Protein AF-A0A7J4IX61-F1 (afdb_monomer_lite)

Radius of gyration: 15.92 Å; chains: 1; bounding box: 47×29×39 Å

Foldseek 3Di:
DLDVVVLCCLAVVQVVVCVVVVHDLCQLLQVDDPDPVVLQVLLVVLLVVLVVVLVVLQVVCVVVVQDPCVLVLVVLVCCCVVPVPSSVCCLASVLVSLSSRLASGVCVPPNQQVSLLVQLVVQCVSVRPSSSVSSSVSSSSLNVSCVVPVHSSSVSSSSSVNVVCCNVPSD

Secondary structure (DSSP, 8-state):
---HHHHHHHHHHHHHHHHHTT--HHHHTT-S-S-HHHHHHHHHHHHHHHHHHHHHHHHHHHHTT---THHHHHHHHHHHHH-HHHHHHIIIIIHHHHIIIIIIIIIHHHHHHHHHHHHHHHTGGG--HHHHHHHHHHHHHHHHHHHHH---HHHHHHHHHHHHHHHHH--

Sequence (171 aa):
MTDLLIDFLLIFGPASFLLVTKKDPVKELGLYPKGIKTDFLNAAMLLIALIVISLLITAITSLFQLNDLDKVAERVKFLQQSAPVIFAYLLIVRVVSEEIFFRGFLVGRIGWIGASIVFGLAHIFYGSIVEVFGAVVLGGVLAKAFEKNGNLIPNILAHMVYNLIFVVTLI

Structure (mmCIF, N/CA/C/O backbone):
data_AF-A0A7J4IX61-F1
#
_entry.id   AF-A0A7J4IX61-F1
#
loop_
_atom_site.group_PDB
_atom_site.id
_atom_site.type_symbol
_atom_site.label_atom_id
_atom_site.label_alt_id
_atom_site.label_comp_id
_atom_site.label_asym_id
_atom_site.label_entity_id
_atom_site.label_seq_id
_atom_site.pdbx_PDB_ins_code
_atom_site.Cartn_x
_atom_site.Cartn_y
_atom_site.Cartn_z
_atom_site.occupancy
_atom_site.B_iso_or_equiv
_atom_site.auth_seq_id
_atom_site.auth_comp_id
_atom_site.auth_asym_id
_atom_site.auth_atom_id
_atom_site.pdbx_PDB_model_num
ATOM 1 N N . MET A 1 1 ? -5.495 -5.207 -15.532 1.00 47.59 1 MET A N 1
ATOM 2 C CA . MET A 1 1 ? -6.955 -5.298 -15.330 1.00 47.59 1 MET A CA 1
ATOM 3 C C . MET A 1 1 ? -7.356 -4.212 -14.356 1.00 47.59 1 MET A C 1
ATOM 5 O O . MET A 1 1 ? -7.044 -4.328 -13.182 1.00 47.59 1 MET A O 1
ATOM 9 N N . THR A 1 2 ? -7.983 -3.142 -14.828 1.00 58.84 2 THR A N 1
ATOM 10 C CA . THR A 1 2 ? -8.610 -2.147 -13.947 1.00 58.84 2 THR A CA 1
ATOM 11 C C . THR A 1 2 ? -10.059 -2.527 -13.787 1.00 58.84 2 THR A C 1
ATOM 13 O O . THR A 1 2 ? -10.942 -2.011 -14.466 1.00 58.84 2 THR A O 1
ATOM 16 N N . ASP A 1 3 ? -10.263 -3.542 -12.962 1.00 72.50 3 ASP A N 1
ATOM 17 C CA . ASP A 1 3 ? -11.594 -4.024 -12.674 1.00 72.50 3 ASP A CA 1
ATOM 18 C C . ASP A 1 3 ? -12.120 -3.220 -11.487 1.00 72.50 3 ASP A C 1
ATOM 20 O O . ASP A 1 3 ? -11.785 -3.501 -10.335 1.00 72.50 3 ASP A O 1
ATOM 24 N N . LEU A 1 4 ? -12.881 -2.162 -11.784 1.00 80.94 4 LEU A N 1
ATOM 25 C CA . LEU A 1 4 ? -13.545 -1.327 -10.777 1.00 80.94 4 LEU A CA 1
ATOM 26 C C . LEU A 1 4 ? -14.387 -2.182 -9.818 1.00 80.94 4 LEU A C 1
ATOM 28 O O . LEU A 1 4 ? -14.568 -1.813 -8.661 1.00 80.94 4 LEU A O 1
ATOM 32 N N . LEU A 1 5 ? -14.861 -3.345 -10.281 1.00 85.62 5 LEU A N 1
ATOM 33 C CA . LEU A 1 5 ? -15.546 -4.326 -9.450 1.00 85.62 5 LEU A CA 1
ATOM 34 C C . LEU A 1 5 ? -14.633 -4.888 -8.354 1.00 85.62 5 LEU A C 1
ATOM 36 O O . LEU A 1 5 ? -15.078 -5.048 -7.222 1.00 85.62 5 LEU A O 1
ATOM 40 N N . ILE A 1 6 ? -13.360 -5.157 -8.655 1.00 87.00 6 ILE A N 1
ATOM 41 C CA . ILE A 1 6 ? -12.396 -5.622 -7.650 1.00 87.00 6 ILE A CA 1
ATOM 42 C C . ILE A 1 6 ? -12.182 -4.531 -6.603 1.00 87.00 6 ILE A C 1
ATOM 44 O O . ILE A 1 6 ? -12.273 -4.825 -5.419 1.00 87.00 6 ILE A O 1
ATOM 48 N N . ASP A 1 7 ? -11.965 -3.278 -7.008 1.00 87.56 7 ASP A N 1
ATOM 49 C CA . ASP A 1 7 ? -11.799 -2.162 -6.059 1.00 87.56 7 ASP A CA 1
ATOM 50 C C . ASP A 1 7 ? -13.030 -1.976 -5.175 1.00 87.56 7 ASP A C 1
ATOM 52 O O . ASP A 1 7 ? -12.928 -1.827 -3.955 1.00 87.56 7 ASP A O 1
ATOM 56 N N . PHE A 1 8 ? -14.210 -2.082 -5.785 1.00 89.12 8 PHE A N 1
ATOM 57 C CA . PHE A 1 8 ? -15.471 -2.077 -5.066 1.00 89.12 8 PHE A CA 1
ATOM 58 C C . PHE A 1 8 ? -15.525 -3.209 -4.029 1.00 89.12 8 PHE A C 1
ATOM 60 O O . PHE A 1 8 ? -15.864 -2.967 -2.874 1.00 89.12 8 PHE A O 1
ATOM 67 N N . LEU A 1 9 ? -15.142 -4.435 -4.389 1.00 92.00 9 LEU A N 1
ATOM 68 C CA . LEU A 1 9 ? -15.116 -5.566 -3.459 1.00 92.00 9 LEU A CA 1
ATOM 69 C C . LEU A 1 9 ? -14.061 -5.404 -2.354 1.00 92.00 9 LEU A C 1
ATOM 71 O O . LEU A 1 9 ? -14.331 -5.772 -1.211 1.00 92.00 9 LEU A O 1
ATOM 75 N N . LEU A 1 10 ? -12.896 -4.827 -2.657 1.00 93.56 10 LEU A N 1
ATOM 76 C CA . LEU A 1 10 ? -11.831 -4.581 -1.681 1.00 93.56 10 LEU A CA 1
ATOM 77 C C . LEU A 1 10 ? -12.243 -3.542 -0.628 1.00 93.56 10 LEU A C 1
ATOM 79 O O . LEU A 1 10 ? -11.877 -3.682 0.535 1.00 93.56 10 LEU A O 1
ATOM 83 N N . ILE A 1 11 ? -13.045 -2.540 -0.999 1.00 91.69 11 ILE A N 1
ATOM 84 C CA . ILE A 1 11 ? -13.568 -1.542 -0.053 1.00 91.69 11 ILE A CA 1
ATOM 85 C C . ILE A 1 11 ? -14.837 -2.052 0.642 1.00 91.69 11 ILE A C 1
ATOM 87 O O . ILE A 1 11 ? -14.916 -2.131 1.872 1.00 91.69 11 ILE A O 1
ATOM 91 N N . PHE A 1 12 ? -15.865 -2.379 -0.143 1.00 92.31 12 PHE A N 1
ATOM 92 C CA . PHE A 1 12 ? -17.211 -2.625 0.368 1.00 92.31 12 PHE A CA 1
ATOM 93 C C . PHE A 1 12 ? -17.405 -4.048 0.878 1.00 92.31 12 PHE A C 1
ATOM 95 O O . PHE A 1 12 ? -18.265 -4.257 1.731 1.00 92.31 12 PHE A O 1
ATOM 102 N N . GLY A 1 13 ? -16.606 -5.019 0.430 1.00 94.62 13 GLY A N 1
ATOM 103 C CA . GLY A 1 13 ? -16.606 -6.376 0.979 1.00 94.62 13 GLY A CA 1
ATOM 104 C C . GLY A 1 13 ? -16.298 -6.381 2.482 1.00 94.62 13 GLY A C 1
ATOM 105 O O . GLY A 1 13 ? -17.145 -6.822 3.267 1.00 94.62 13 GLY A O 1
ATOM 106 N N . PRO A 1 14 ? -15.150 -5.822 2.917 1.00 94.94 14 PRO A N 1
ATOM 107 C CA . PRO A 1 14 ? -14.838 -5.635 4.330 1.00 94.94 14 PRO A CA 1
ATOM 108 C C . PRO A 1 14 ? -15.902 -4.874 5.112 1.00 94.94 14 PRO A C 1
ATOM 110 O O . PRO A 1 14 ? -16.316 -5.328 6.180 1.00 94.94 14 PRO A O 1
ATOM 113 N N . ALA A 1 15 ? -16.366 -3.738 4.582 1.00 92.62 15 ALA A N 1
ATOM 114 C CA . ALA A 1 15 ? -17.350 -2.907 5.264 1.00 92.62 15 ALA A CA 1
ATOM 115 C C . ALA A 1 15 ? -18.677 -3.657 5.463 1.00 92.62 15 ALA A C 1
ATOM 117 O O . ALA A 1 15 ? -19.199 -3.696 6.576 1.00 92.62 15 ALA A O 1
ATOM 118 N N . SER A 1 16 ? -19.177 -4.328 4.421 1.00 93.94 16 SER A N 1
ATOM 119 C CA . SER A 1 16 ? -20.417 -5.111 4.475 1.00 93.94 16 SER A CA 1
ATOM 120 C C . SER A 1 16 ? -20.304 -6.266 5.466 1.00 93.94 16 SER A C 1
ATOM 122 O O . SER A 1 16 ? -21.202 -6.463 6.283 1.00 93.94 16 SER A O 1
ATOM 124 N N . PHE A 1 17 ? -19.182 -6.995 5.453 1.00 96.12 17 PHE A N 1
ATOM 125 C CA . PHE A 1 17 ? -18.924 -8.057 6.426 1.00 96.12 17 PHE A CA 1
ATOM 126 C C . PHE A 1 17 ? -18.973 -7.517 7.860 1.00 96.12 17 PHE A C 1
ATOM 128 O O . PHE A 1 17 ? -19.646 -8.086 8.717 1.00 96.12 17 PHE A O 1
ATOM 135 N N . LEU A 1 18 ? -18.277 -6.408 8.130 1.00 95.12 18 LEU A N 1
ATOM 136 C CA . LEU A 1 18 ? -18.201 -5.829 9.471 1.00 95.12 18 LEU A CA 1
ATOM 137 C C . LEU A 1 18 ? -19.576 -5.360 9.960 1.00 95.12 18 LEU A C 1
ATOM 139 O O . LEU A 1 18 ? -19.960 -5.707 11.079 1.00 95.12 18 LEU A O 1
ATOM 143 N N . LEU A 1 19 ? -20.351 -4.701 9.095 1.00 94.25 19 LEU A N 1
ATOM 144 C CA . LEU A 1 19 ? -21.724 -4.281 9.387 1.00 94.25 19 LEU A CA 1
ATOM 145 C C . LEU A 1 19 ? -22.640 -5.470 9.709 1.00 94.25 19 LEU A C 1
ATOM 147 O O . LEU A 1 19 ? -23.351 -5.436 10.712 1.00 94.25 19 LEU A O 1
ATOM 151 N N . VAL A 1 20 ? -22.585 -6.549 8.919 1.00 96.19 20 VAL A N 1
ATOM 152 C CA . VAL A 1 20 ? -23.364 -7.776 9.177 1.00 96.19 20 VAL A CA 1
ATOM 153 C C . VAL A 1 20 ? -22.962 -8.416 10.509 1.00 96.19 20 VAL A C 1
ATOM 155 O O . VAL A 1 20 ? -23.818 -8.896 11.252 1.00 96.19 20 VAL A O 1
ATOM 158 N N . THR A 1 21 ? -21.678 -8.356 10.871 1.00 94.69 2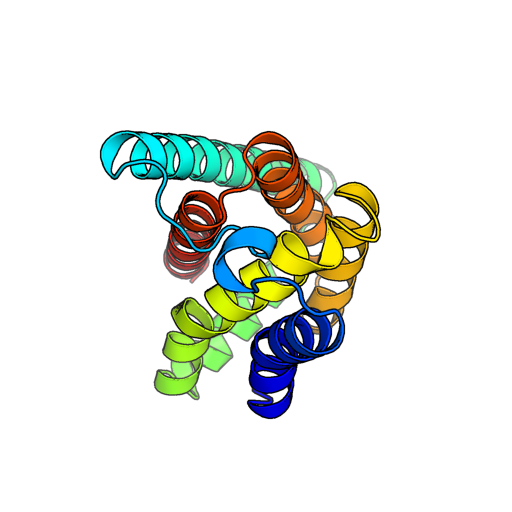1 THR A N 1
ATOM 159 C CA . THR A 1 21 ? -21.184 -8.815 12.182 1.00 94.69 21 THR A CA 1
ATOM 160 C C . THR A 1 21 ? -21.402 -7.817 13.326 1.00 94.69 21 THR A C 1
ATOM 162 O O . THR A 1 21 ? -20.892 -8.036 14.423 1.00 94.69 21 THR A O 1
ATOM 165 N N . LYS A 1 22 ? -22.170 -6.738 13.103 1.00 93.69 22 LYS A N 1
ATOM 166 C CA . LYS A 1 22 ? -22.473 -5.676 14.081 1.00 93.69 22 LYS A CA 1
ATOM 167 C C . LYS A 1 22 ? -21.231 -4.984 14.657 1.00 93.69 22 LYS A C 1
ATOM 169 O O . LYS A 1 22 ? -21.241 -4.535 15.802 1.00 93.69 22 LYS A O 1
ATOM 174 N N . LYS A 1 23 ? -20.162 -4.898 13.869 1.00 93.19 23 LYS A N 1
ATOM 175 C CA . LYS A 1 23 ? -18.941 -4.172 14.217 1.00 93.19 23 LYS A CA 1
ATOM 176 C C . LYS A 1 23 ? -18.888 -2.835 13.486 1.00 93.19 23 LYS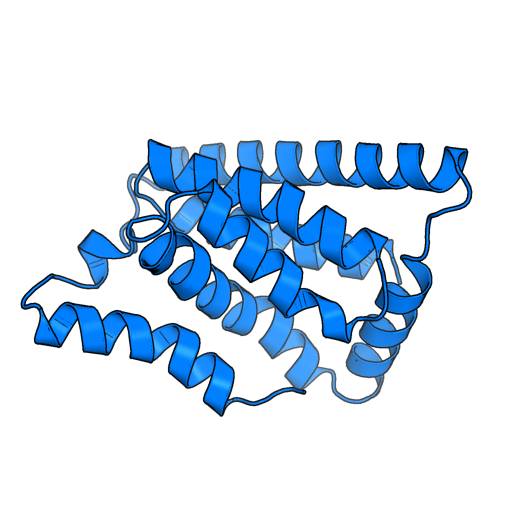 A C 1
ATOM 178 O O . LYS A 1 23 ? -19.373 -2.730 12.364 1.00 93.19 23 LYS A O 1
ATOM 183 N N . ASP A 1 24 ? -18.264 -1.838 14.108 1.00 93.56 24 ASP A N 1
ATOM 184 C CA . ASP A 1 24 ? -18.024 -0.530 13.492 1.00 93.56 24 ASP A CA 1
ATOM 185 C C . ASP A 1 24 ? -16.880 -0.626 12.461 1.00 93.56 24 ASP A C 1
ATOM 187 O O . ASP A 1 24 ? -15.729 -0.844 12.859 1.00 93.56 24 ASP A O 1
ATOM 191 N N . PRO A 1 25 ? -17.151 -0.451 11.152 1.00 93.75 25 PRO A N 1
ATOM 192 C CA . PRO A 1 25 ? -16.122 -0.549 10.125 1.00 93.75 25 PRO A CA 1
ATOM 193 C C . PRO A 1 25 ? -15.024 0.503 10.267 1.00 93.75 25 PRO A C 1
ATOM 195 O O . PRO A 1 25 ? -13.866 0.199 10.005 1.00 93.75 25 PRO A O 1
ATOM 198 N N . VAL A 1 26 ? -15.352 1.721 10.707 1.00 93.00 26 VAL A N 1
ATOM 199 C CA . VAL A 1 26 ? -14.366 2.805 10.832 1.00 93.00 26 VAL A CA 1
ATOM 200 C C . VAL A 1 26 ? -13.331 2.439 11.888 1.00 93.00 26 VAL A C 1
ATOM 202 O O . VAL A 1 26 ? -12.125 2.575 11.668 1.00 93.00 26 VAL A O 1
ATOM 205 N N . LYS A 1 27 ? -13.801 1.920 13.025 1.00 92.38 27 LYS A N 1
ATOM 206 C CA . LYS A 1 27 ? -12.940 1.514 14.133 1.00 92.38 27 LYS A CA 1
ATOM 207 C C . LYS A 1 27 ? -12.151 0.244 13.820 1.00 92.38 27 LYS A C 1
ATOM 209 O O . LYS A 1 27 ? -10.947 0.213 14.045 1.00 92.38 27 LYS A O 1
ATOM 214 N N . GLU A 1 28 ? -12.803 -0.795 13.305 1.00 93.56 28 GLU A N 1
ATOM 215 C CA . GLU A 1 28 ? -12.143 -2.086 13.053 1.00 93.56 28 GLU A CA 1
ATOM 216 C C . GLU A 1 28 ? -11.111 -2.004 11.924 1.00 93.56 28 GLU A C 1
ATOM 218 O O . GLU A 1 28 ? -10.064 -2.636 12.015 1.00 93.56 28 GLU A O 1
ATOM 223 N N . LEU A 1 29 ? -11.374 -1.206 10.882 1.00 95.88 29 LEU A N 1
ATOM 224 C CA . LEU A 1 29 ? -10.430 -1.008 9.777 1.00 95.88 29 LEU A CA 1
ATOM 225 C C . LEU A 1 29 ? -9.310 -0.012 10.125 1.00 95.88 29 LEU A C 1
ATOM 227 O O . LEU A 1 29 ? -8.395 0.173 9.328 1.00 95.88 29 LEU A O 1
ATOM 231 N N . GLY A 1 30 ? -9.366 0.644 11.291 1.00 94.44 30 GLY A N 1
ATOM 232 C CA . GLY A 1 30 ? -8.380 1.646 11.705 1.00 94.44 30 GLY A CA 1
ATOM 233 C C . GLY A 1 30 ? -8.430 2.938 10.881 1.00 94.44 30 GLY A C 1
ATOM 234 O O . GLY A 1 30 ? -7.396 3.578 10.687 1.00 94.44 30 GLY A O 1
ATOM 235 N N . LEU A 1 31 ? -9.613 3.322 10.389 1.00 93.56 31 LEU A N 1
ATOM 236 C CA . LEU A 1 31 ? -9.856 4.506 9.552 1.00 93.56 31 LEU A CA 1
ATOM 237 C C . LEU A 1 31 ? -10.111 5.772 10.385 1.00 93.56 31 LEU A C 1
ATOM 239 O O . LEU A 1 31 ? -10.989 6.574 10.072 1.00 93.56 31 LEU A O 1
ATOM 243 N N . TYR A 1 32 ? -9.362 5.955 11.469 1.00 87.94 32 TYR A N 1
ATOM 244 C CA . TYR A 1 32 ? -9.466 7.143 12.308 1.00 87.94 32 TYR A CA 1
ATOM 245 C C . TYR A 1 32 ? -8.069 7.686 12.628 1.00 87.94 32 TYR A C 1
ATOM 247 O O . TYR A 1 32 ? -7.210 6.930 13.093 1.00 87.94 32 TYR A O 1
ATOM 255 N N . PRO A 1 33 ? -7.814 8.985 12.381 1.00 85.06 33 PRO A N 1
ATOM 256 C CA . PRO A 1 33 ? -6.523 9.581 12.686 1.00 85.06 33 PRO A CA 1
ATOM 257 C C . PRO A 1 33 ? -6.280 9.540 14.195 1.00 85.06 33 PRO A C 1
ATOM 259 O O . PRO A 1 33 ? -7.162 9.867 14.992 1.00 85.06 33 PRO A O 1
ATOM 262 N N . LYS A 1 34 ? -5.067 9.152 14.598 1.00 88.75 34 LYS A N 1
ATOM 263 C CA . LYS A 1 34 ? -4.648 9.175 16.011 1.00 88.75 34 LYS A CA 1
ATOM 264 C C . LYS A 1 34 ? -3.987 10.497 16.391 1.00 88.75 34 LYS A C 1
ATOM 266 O O . LYS A 1 34 ? -3.771 10.763 17.571 1.00 88.75 34 LYS A O 1
ATOM 271 N N . GLY A 1 35 ? -3.688 11.330 15.397 1.00 91.81 35 GLY A N 1
ATOM 272 C CA . GLY A 1 35 ? -3.211 12.694 15.555 1.00 91.81 35 GLY A CA 1
ATOM 273 C C . GLY A 1 35 ? -2.292 13.056 14.401 1.00 91.81 35 GLY A C 1
ATOM 274 O O . GLY A 1 35 ? -1.344 12.329 14.129 1.00 91.81 35 GLY A O 1
ATOM 275 N N . ILE A 1 36 ? -2.529 14.208 13.767 1.00 90.75 36 ILE A N 1
ATOM 276 C CA . ILE A 1 36 ? -1.872 14.614 12.510 1.00 90.75 36 ILE A CA 1
ATOM 277 C C . ILE A 1 36 ? -0.347 14.448 12.570 1.00 90.75 36 ILE A C 1
ATOM 279 O O . ILE A 1 36 ? 0.250 13.837 11.688 1.00 90.75 36 ILE A O 1
ATOM 283 N N . LYS A 1 37 ? 0.292 14.942 13.640 1.00 94.19 37 LYS A N 1
ATOM 284 C CA . LYS A 1 37 ? 1.749 14.841 13.816 1.00 94.19 37 LYS A CA 1
ATOM 285 C C . LYS A 1 37 ? 2.219 13.388 13.934 1.00 94.19 37 LYS A C 1
ATOM 287 O O . LYS A 1 37 ? 3.198 13.009 13.301 1.00 94.19 37 LYS A O 1
ATOM 292 N N . THR A 1 38 ? 1.539 12.586 14.747 1.00 94.50 38 THR A N 1
ATOM 293 C CA . THR A 1 38 ? 1.878 11.174 14.970 1.00 94.50 38 THR A CA 1
ATOM 294 C C . THR A 1 38 ? 1.678 10.356 13.701 1.00 94.50 38 THR A C 1
ATOM 296 O O . THR A 1 38 ? 2.534 9.550 13.349 1.00 94.50 38 THR A O 1
ATOM 299 N N . ASP A 1 39 ? 0.578 10.596 12.991 1.00 94.38 39 ASP A N 1
ATOM 300 C CA . ASP A 1 39 ? 0.246 9.901 11.753 1.00 94.38 39 ASP A CA 1
ATOM 301 C C . ASP A 1 39 ? 1.275 10.215 10.663 1.00 94.38 39 ASP A C 1
ATOM 303 O O . ASP A 1 39 ? 1.765 9.302 10.000 1.00 94.38 39 ASP A O 1
ATOM 307 N N . PHE A 1 40 ? 1.691 11.481 10.552 1.00 96.12 40 PHE A N 1
ATOM 308 C CA . PHE A 1 40 ? 2.722 11.906 9.608 1.00 96.12 40 PHE A CA 1
ATOM 309 C C . PHE A 1 40 ? 4.109 11.335 9.939 1.00 96.12 40 PHE A C 1
ATOM 311 O O . PHE A 1 40 ? 4.800 10.846 9.049 1.00 96.12 40 PHE A O 1
ATOM 318 N N . LEU A 1 41 ? 4.519 11.341 11.214 1.00 97.06 41 LEU A N 1
ATOM 319 C CA . LEU A 1 41 ? 5.796 10.746 11.629 1.00 97.06 41 LEU A CA 1
ATOM 320 C C . LEU A 1 41 ? 5.824 9.235 11.379 1.00 97.06 41 LEU A C 1
ATOM 322 O O . LEU A 1 41 ? 6.815 8.713 10.872 1.00 97.06 41 LEU A O 1
ATOM 326 N N . ASN A 1 42 ? 4.730 8.536 11.688 1.00 97.25 42 ASN A N 1
ATOM 327 C CA . ASN A 1 42 ? 4.607 7.111 11.398 1.00 97.25 42 ASN A CA 1
ATOM 328 C C . ASN A 1 42 ? 4.641 6.844 9.890 1.00 97.25 42 ASN A C 1
ATOM 330 O O . ASN A 1 42 ? 5.335 5.924 9.467 1.00 97.25 42 ASN A O 1
ATOM 334 N N . ALA A 1 43 ? 3.961 7.661 9.080 1.00 98.12 43 ALA A N 1
ATOM 335 C C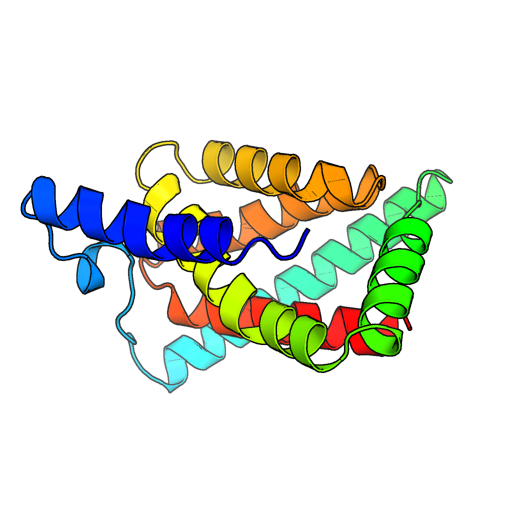A . ALA A 1 43 ? 4.001 7.544 7.625 1.00 98.12 43 ALA A CA 1
ATOM 336 C C . ALA A 1 43 ? 5.426 7.741 7.090 1.00 98.12 43 ALA A C 1
ATOM 338 O O . ALA A 1 43 ? 5.886 6.950 6.273 1.00 98.12 43 ALA A O 1
ATOM 339 N N . ALA A 1 44 ? 6.158 8.740 7.594 1.00 98.38 44 ALA A N 1
ATOM 340 C CA . ALA A 1 44 ? 7.542 8.993 7.202 1.00 98.38 44 ALA A CA 1
ATOM 341 C C . ALA A 1 44 ? 8.477 7.831 7.580 1.00 98.38 44 ALA A C 1
ATOM 343 O O . ALA A 1 44 ? 9.279 7.396 6.757 1.00 98.38 44 ALA A O 1
ATOM 344 N N . MET A 1 45 ? 8.351 7.282 8.794 1.00 98.38 45 MET A N 1
ATOM 345 C CA . MET A 1 45 ? 9.134 6.113 9.213 1.00 98.38 45 MET A CA 1
ATOM 346 C C . MET A 1 45 ? 8.826 4.879 8.360 1.00 98.38 45 MET A C 1
ATOM 348 O O . MET A 1 45 ? 9.745 4.158 7.975 1.00 98.38 45 MET A O 1
ATOM 352 N N . LEU A 1 46 ? 7.549 4.647 8.039 1.00 98.56 46 LEU A N 1
ATOM 353 C CA . LEU A 1 46 ? 7.148 3.555 7.155 1.00 98.56 46 LEU A CA 1
ATOM 354 C C . LEU A 1 46 ? 7.692 3.758 5.746 1.00 98.56 46 LEU A C 1
ATOM 356 O O . LEU A 1 46 ? 8.267 2.828 5.197 1.00 98.56 46 LEU A O 1
ATOM 360 N N . LEU A 1 47 ? 7.591 4.964 5.191 1.00 98.62 47 LEU A N 1
ATOM 361 C CA . LEU A 1 47 ? 8.134 5.282 3.875 1.00 98.62 47 LEU A CA 1
ATOM 362 C C . LEU A 1 47 ? 9.644 5.016 3.806 1.00 98.62 47 LEU A C 1
ATOM 364 O O . LEU A 1 47 ? 10.106 4.373 2.867 1.00 98.62 47 LEU A O 1
ATOM 368 N N . ILE A 1 48 ? 10.407 5.448 4.817 1.00 98.56 48 ILE A N 1
ATOM 369 C CA . ILE A 1 48 ? 11.847 5.167 4.900 1.00 98.56 48 ILE A CA 1
ATOM 370 C C . ILE A 1 48 ? 12.095 3.656 4.929 1.00 98.56 48 ILE A C 1
ATOM 372 O O . ILE A 1 48 ? 12.944 3.168 4.187 1.00 98.56 48 ILE A O 1
ATOM 376 N N . ALA A 1 49 ? 11.346 2.906 5.743 1.00 98.56 49 ALA A N 1
ATOM 377 C CA . ALA A 1 49 ? 11.477 1.453 5.805 1.00 98.56 49 ALA A CA 1
ATOM 378 C C . ALA A 1 49 ? 11.175 0.789 4.451 1.00 98.56 49 ALA A C 1
ATOM 380 O O . ALA A 1 49 ? 11.944 -0.065 4.015 1.00 98.56 49 ALA A O 1
ATOM 381 N N . LEU A 1 50 ? 10.106 1.209 3.766 1.00 98.56 50 LEU A N 1
ATOM 382 C CA . LEU A 1 50 ? 9.741 0.706 2.441 1.00 98.56 50 LEU A CA 1
ATOM 383 C C . LEU A 1 50 ? 10.848 0.972 1.416 1.00 98.56 50 LEU A C 1
ATOM 385 O O . LEU A 1 50 ? 11.269 0.049 0.722 1.00 98.56 50 LEU A O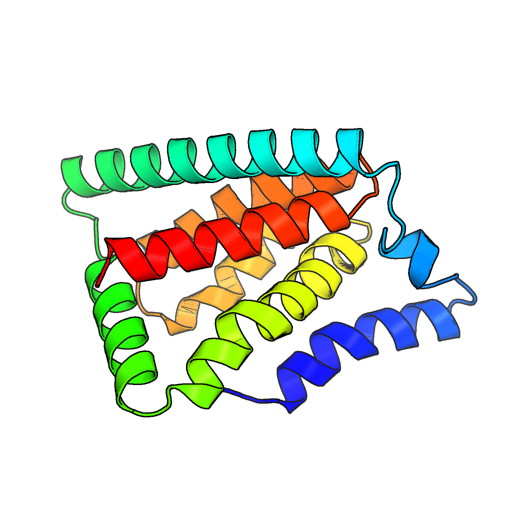 1
ATOM 389 N N . ILE A 1 51 ? 11.371 2.201 1.366 1.00 97.81 51 ILE A N 1
ATOM 390 C CA . ILE A 1 51 ? 12.457 2.575 0.453 1.00 97.81 51 ILE A CA 1
ATOM 391 C C . ILE A 1 51 ? 13.703 1.737 0.743 1.00 97.81 51 ILE A C 1
ATOM 393 O O . ILE A 1 51 ? 14.203 1.068 -0.158 1.00 97.81 51 ILE A O 1
ATOM 397 N N . VAL A 1 52 ? 14.177 1.709 1.991 1.00 98.19 52 VAL A N 1
ATOM 398 C CA . VAL A 1 52 ? 15.391 0.967 2.368 1.00 98.19 52 VAL A CA 1
ATOM 399 C C . VAL A 1 52 ? 15.260 -0.514 2.021 1.00 98.19 52 VAL A C 1
ATOM 401 O O . VAL A 1 52 ? 16.160 -1.080 1.405 1.00 98.19 52 VAL A O 1
ATOM 404 N N . ILE A 1 53 ? 14.134 -1.143 2.359 1.00 98.38 53 ILE A N 1
ATOM 405 C CA . ILE A 1 53 ? 13.912 -2.563 2.070 1.00 98.38 53 ILE A CA 1
ATOM 406 C C . ILE A 1 53 ? 13.822 -2.806 0.562 1.00 98.38 53 ILE A C 1
ATOM 408 O O . ILE A 1 53 ? 14.435 -3.750 0.071 1.00 98.38 53 ILE A O 1
ATOM 412 N N . SER A 1 54 ? 13.131 -1.947 -0.191 1.00 97.12 54 SER A N 1
ATOM 413 C CA . SER A 1 54 ? 13.048 -2.078 -1.651 1.00 97.12 54 SER A CA 1
ATOM 414 C C . SER A 1 54 ? 14.415 -1.952 -2.334 1.00 97.12 54 SER A C 1
ATOM 416 O O . SER A 1 54 ? 14.727 -2.731 -3.237 1.00 97.12 54 SER A O 1
ATOM 418 N N . LEU A 1 55 ? 15.279 -1.049 -1.853 1.00 96.50 55 LEU A N 1
ATOM 419 C CA . LEU A 1 55 ? 16.653 -0.90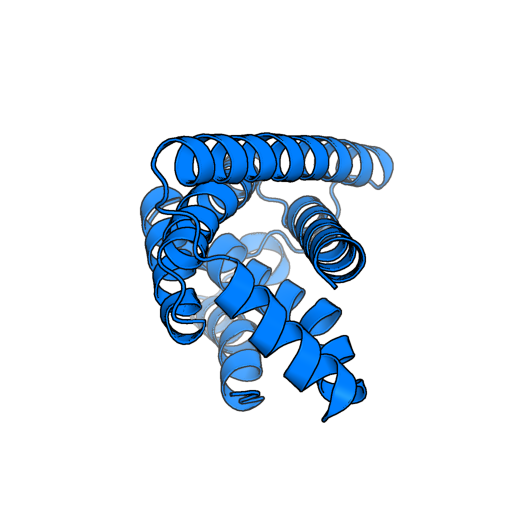9 -2.334 1.00 96.50 55 LEU A CA 1
ATOM 420 C C . LEU A 1 55 ? 17.490 -2.146 -2.004 1.00 96.50 55 LEU A C 1
ATOM 422 O O . LEU A 1 55 ? 18.242 -2.610 -2.857 1.00 96.50 55 LEU A O 1
ATOM 426 N N . LEU A 1 56 ? 17.337 -2.717 -0.805 1.00 98.06 56 LEU A N 1
ATOM 427 C CA . LEU A 1 56 ? 18.016 -3.959 -0.429 1.00 98.06 56 LEU A CA 1
ATOM 428 C C . LEU A 1 56 ? 17.567 -5.138 -1.299 1.00 98.06 56 LEU A C 1
ATOM 430 O O . LEU A 1 56 ? 18.415 -5.882 -1.783 1.00 98.06 56 LEU A O 1
ATOM 434 N N . ILE A 1 57 ? 16.261 -5.292 -1.543 1.00 97.44 57 ILE A N 1
ATOM 435 C CA . ILE A 1 57 ? 15.724 -6.339 -2.427 1.00 97.44 57 ILE A CA 1
ATOM 436 C C . ILE A 1 57 ? 16.292 -6.175 -3.837 1.00 97.44 57 ILE A C 1
ATOM 438 O O . ILE A 1 57 ? 16.789 -7.142 -4.415 1.00 97.44 57 ILE A O 1
ATOM 442 N N . THR A 1 58 ? 16.281 -4.952 -4.366 1.00 96.00 58 THR A N 1
ATOM 443 C CA . THR A 1 58 ? 16.825 -4.636 -5.692 1.00 96.00 58 THR A CA 1
ATOM 444 C C . THR A 1 58 ? 18.320 -4.950 -5.760 1.00 96.00 58 THR A C 1
ATOM 446 O O . THR A 1 58 ? 18.758 -5.653 -6.662 1.00 96.00 58 THR A O 1
ATOM 449 N N . ALA A 1 59 ? 19.112 -4.502 -4.782 1.00 96.88 59 ALA A N 1
ATOM 450 C CA . ALA A 1 59 ? 20.549 -4.757 -4.742 1.00 96.88 59 ALA A CA 1
ATOM 451 C C . ALA A 1 59 ? 20.861 -6.258 -4.665 1.00 96.88 59 ALA A C 1
ATOM 453 O O . ALA A 1 59 ? 21.667 -6.759 -5.445 1.00 96.88 59 ALA A O 1
ATOM 454 N N . ILE A 1 60 ? 20.193 -6.991 -3.769 1.00 98.00 60 ILE A N 1
ATOM 455 C CA . ILE A 1 60 ? 20.386 -8.436 -3.600 1.00 98.00 60 ILE A CA 1
ATOM 456 C C . ILE A 1 60 ? 20.013 -9.174 -4.887 1.00 98.00 60 ILE A C 1
ATOM 458 O O . ILE A 1 60 ? 20.811 -9.949 -5.403 1.00 98.00 60 ILE A O 1
ATOM 462 N N . THR A 1 61 ? 18.829 -8.924 -5.443 1.00 97.31 61 THR A N 1
ATOM 463 C CA . THR A 1 61 ? 18.376 -9.619 -6.659 1.00 97.31 61 THR A CA 1
ATOM 464 C C . THR A 1 61 ? 19.246 -9.292 -7.871 1.00 97.31 61 THR A C 1
ATOM 466 O O . THR A 1 61 ? 19.531 -10.191 -8.660 1.00 97.31 61 THR A O 1
ATOM 469 N N . SER A 1 62 ? 19.753 -8.060 -7.987 1.00 96.12 62 SER A N 1
ATOM 470 C CA . SER A 1 62 ? 20.717 -7.684 -9.027 1.00 96.12 62 SER A CA 1
ATOM 471 C C . SER A 1 62 ? 22.057 -8.409 -8.877 1.00 96.12 62 SER A C 1
ATOM 473 O O . SER A 1 62 ? 22.606 -8.867 -9.877 1.00 96.12 62 SER A O 1
ATOM 475 N N . LEU A 1 63 ? 22.570 -8.585 -7.650 1.00 97.56 63 LEU A N 1
ATOM 476 C CA . LEU A 1 63 ? 23.812 -9.337 -7.401 1.00 97.56 63 LEU A CA 1
ATOM 477 C C . LEU A 1 63 ? 23.718 -10.799 -7.863 1.00 97.56 63 LEU A C 1
ATOM 479 O O . LEU A 1 63 ? 24.706 -11.357 -8.334 1.00 97.56 63 LEU A O 1
ATOM 483 N N . PHE A 1 64 ? 22.534 -11.403 -7.761 1.00 97.31 64 PHE A N 1
ATOM 484 C CA . PHE A 1 64 ? 22.274 -12.773 -8.212 1.00 97.31 64 PHE A CA 1
ATOM 485 C C . PHE A 1 64 ? 21.737 -12.866 -9.651 1.00 97.31 64 PHE A C 1
ATOM 487 O O . PHE A 1 64 ? 21.403 -13.963 -10.087 1.00 97.31 64 PHE A O 1
ATOM 494 N N . GLN A 1 65 ? 21.650 -11.752 -10.391 1.00 96.38 65 GLN A N 1
ATOM 495 C CA . GLN A 1 65 ? 21.068 -11.692 -11.746 1.00 96.38 65 GLN A CA 1
ATOM 496 C C . GLN A 1 65 ? 19.618 -12.214 -11.818 1.00 96.38 65 GLN A C 1
ATOM 498 O O . GLN A 1 65 ? 19.179 -12.749 -12.832 1.00 96.38 65 GLN A O 1
ATOM 503 N N . LEU A 1 66 ? 18.866 -12.059 -10.725 1.00 96.56 66 LEU A N 1
ATOM 504 C CA . LEU A 1 66 ? 17.454 -12.444 -10.611 1.00 96.56 66 LEU A CA 1
ATOM 505 C C . LEU A 1 66 ? 16.503 -11.251 -10.749 1.00 96.56 66 LEU A C 1
ATOM 507 O O . LEU A 1 66 ? 15.290 -11.432 -10.686 1.00 96.56 66 LEU A O 1
ATOM 511 N N . ASN A 1 67 ? 17.039 -10.035 -10.874 1.00 96.06 67 ASN A N 1
ATOM 512 C CA . ASN A 1 67 ? 16.233 -8.827 -10.955 1.00 96.06 67 ASN A CA 1
ATOM 513 C C . ASN A 1 67 ? 15.465 -8.771 -12.280 1.00 96.06 67 ASN A C 1
ATOM 515 O O . ASN A 1 67 ? 16.067 -8.679 -13.345 1.00 96.06 67 ASN A O 1
ATOM 519 N N . ASP A 1 68 ? 14.136 -8.830 -12.193 1.00 96.62 68 ASP A N 1
ATOM 520 C CA . ASP A 1 68 ? 13.227 -8.755 -13.334 1.00 96.62 68 ASP A CA 1
ATOM 521 C C . ASP A 1 68 ? 12.199 -7.618 -13.208 1.00 96.62 68 ASP A C 1
ATOM 523 O O . ASP A 1 68 ? 11.121 -7.679 -13.808 1.00 96.62 68 ASP A O 1
ATOM 527 N N . LEU A 1 69 ? 12.540 -6.570 -12.443 1.00 95.25 69 LEU A N 1
ATOM 528 C CA . LEU A 1 69 ? 11.688 -5.394 -12.234 1.00 95.25 69 LEU A CA 1
ATOM 529 C C . LEU A 1 69 ? 11.452 -4.575 -13.512 1.00 95.25 69 LEU A C 1
ATOM 531 O O . LEU A 1 69 ? 10.455 -3.856 -13.584 1.00 95.25 69 LEU A O 1
ATOM 535 N N . ASP A 1 70 ? 12.271 -4.743 -14.554 1.00 94.56 70 ASP A N 1
ATOM 536 C CA . ASP A 1 70 ? 12.034 -4.127 -15.869 1.00 94.56 70 ASP A CA 1
ATOM 537 C C . ASP A 1 70 ? 10.652 -4.500 -16.435 1.00 94.56 70 ASP A C 1
ATOM 539 O O . ASP A 1 70 ? 9.964 -3.662 -17.015 1.00 94.56 70 ASP A O 1
ATOM 543 N N . LYS A 1 71 ? 10.165 -5.722 -16.169 1.00 95.19 71 LYS A N 1
ATOM 544 C CA . LYS A 1 71 ? 8.812 -6.157 -16.564 1.00 95.19 71 LYS A CA 1
ATOM 545 C C . LYS A 1 71 ? 7.712 -5.325 -15.897 1.00 95.19 71 LYS A C 1
ATOM 547 O O . LYS A 1 71 ? 6.645 -5.116 -16.478 1.00 95.19 71 LYS A O 1
ATOM 552 N N . VAL A 1 72 ? 7.943 -4.884 -14.659 1.00 94.19 72 VAL A N 1
ATOM 553 C CA . VAL A 1 72 ? 7.026 -3.997 -13.930 1.00 94.19 72 VAL A CA 1
ATOM 554 C C . VAL A 1 72 ? 7.080 -2.608 -14.552 1.00 94.19 72 VAL A C 1
ATOM 556 O O . VAL A 1 72 ? 6.031 -2.057 -14.885 1.00 94.19 72 VAL A O 1
ATOM 559 N N . ALA A 1 73 ? 8.288 -2.082 -14.775 1.00 93.19 73 ALA A N 1
ATOM 560 C CA . ALA A 1 73 ? 8.505 -0.769 -15.376 1.00 93.19 73 ALA A CA 1
ATOM 561 C C . ALA A 1 73 ? 7.838 -0.655 -16.758 1.00 93.19 73 ALA A C 1
ATOM 563 O O . ALA A 1 73 ? 7.107 0.303 -17.013 1.00 93.19 73 ALA A O 1
ATOM 564 N N . GLU A 1 74 ? 7.985 -1.666 -17.619 1.00 93.12 74 GLU A N 1
ATOM 565 C CA . GLU A 1 74 ? 7.330 -1.726 -18.931 1.00 93.12 74 GLU A CA 1
ATOM 566 C C . GLU A 1 74 ? 5.799 -1.652 -18.825 1.00 93.12 74 GLU A C 1
ATOM 568 O O . GLU A 1 74 ? 5.158 -0.879 -19.542 1.00 93.12 74 GLU A O 1
ATOM 573 N N . ARG A 1 75 ? 5.194 -2.412 -17.901 1.00 90.75 75 ARG A N 1
ATOM 574 C CA . ARG A 1 75 ? 3.735 -2.409 -17.685 1.00 90.75 75 ARG A CA 1
ATOM 575 C C . ARG A 1 75 ? 3.232 -1.078 -17.140 1.00 90.75 75 ARG A C 1
ATOM 577 O O . ARG A 1 75 ? 2.196 -0.586 -17.589 1.00 90.75 75 ARG A O 1
ATOM 584 N N . VAL A 1 76 ? 3.954 -0.504 -16.180 1.00 91.19 76 VAL A N 1
ATOM 585 C CA . VAL A 1 76 ? 3.641 0.797 -15.581 1.00 91.19 76 VAL A CA 1
ATOM 586 C C . VAL A 1 76 ? 3.713 1.893 -16.644 1.00 91.19 76 VAL A C 1
ATOM 588 O O . VAL A 1 76 ? 2.756 2.651 -16.802 1.00 91.19 76 VAL A O 1
ATOM 591 N N . LYS A 1 77 ? 4.789 1.922 -17.438 1.00 91.75 77 LYS A N 1
ATOM 592 C CA . LYS A 1 77 ? 4.984 2.883 -18.530 1.00 91.75 77 LYS A CA 1
ATOM 593 C C . LYS A 1 77 ? 3.909 2.753 -19.606 1.00 91.75 77 LYS A C 1
ATOM 595 O O . LYS A 1 77 ? 3.337 3.759 -20.026 1.00 91.75 77 LYS A O 1
ATOM 600 N N . PHE A 1 78 ? 3.579 1.525 -20.007 1.00 91.06 78 PHE A N 1
ATOM 601 C CA . PHE A 1 78 ? 2.492 1.269 -20.950 1.00 91.06 78 PHE A CA 1
ATOM 602 C C . PHE A 1 78 ? 1.158 1.827 -20.442 1.00 91.06 78 PHE A C 1
ATOM 604 O O . PHE A 1 78 ? 0.441 2.489 -21.195 1.00 91.06 78 PHE A O 1
ATOM 611 N N . LEU A 1 79 ? 0.829 1.605 -19.165 1.00 89.44 79 LEU A N 1
ATOM 612 C CA . LEU A 1 79 ? -0.418 2.090 -18.580 1.00 89.44 79 LEU A CA 1
ATOM 613 C C . LEU A 1 79 ? -0.444 3.617 -18.445 1.00 89.44 79 LEU A C 1
ATOM 615 O O . LEU A 1 79 ? -1.461 4.233 -18.757 1.00 89.44 79 LEU A O 1
ATOM 619 N N . GLN A 1 80 ? 0.666 4.228 -18.026 1.00 90.75 80 GLN A N 1
ATOM 620 C CA . GLN A 1 80 ? 0.796 5.681 -17.927 1.00 90.75 80 GLN A CA 1
ATOM 621 C C . GLN A 1 80 ? 0.553 6.359 -19.284 1.00 90.75 80 GLN A C 1
ATOM 623 O O . GLN A 1 80 ? -0.165 7.355 -19.352 1.00 90.75 80 GLN A O 1
ATOM 628 N N . GLN A 1 81 ? 1.123 5.809 -20.360 1.00 91.50 81 GLN A N 1
ATOM 629 C CA . GLN A 1 81 ? 0.996 6.360 -21.712 1.00 91.50 81 GLN A CA 1
ATOM 630 C C . GLN A 1 81 ? -0.379 6.089 -22.331 1.00 91.50 81 GLN A C 1
ATOM 632 O O . GLN A 1 81 ? -0.953 6.968 -22.970 1.00 91.50 81 GLN A O 1
ATOM 637 N N . SER A 1 82 ? -0.915 4.883 -22.136 1.00 92.25 82 SER A N 1
ATOM 638 C CA . SER A 1 82 ? -2.143 4.441 -22.808 1.00 92.25 82 SER A CA 1
ATOM 639 C C . SER A 1 82 ? -3.418 4.844 -22.063 1.00 92.25 82 SER A C 1
ATOM 641 O O . SER A 1 82 ? -4.477 4.949 -22.678 1.00 92.25 82 SER A O 1
ATOM 643 N N . ALA A 1 83 ? -3.349 5.048 -20.742 1.00 91.88 83 ALA A N 1
ATOM 644 C CA . ALA A 1 83 ? -4.508 5.356 -19.907 1.00 91.88 83 ALA A CA 1
ATOM 645 C C . ALA A 1 83 ? -4.137 6.185 -18.651 1.00 91.88 83 ALA A C 1
ATOM 647 O O . ALA A 1 83 ? -4.288 5.709 -17.523 1.00 91.88 83 ALA A O 1
ATOM 648 N N . PRO A 1 84 ? -3.715 7.455 -18.800 1.00 88.94 84 PRO A N 1
ATOM 649 C CA . PRO A 1 84 ? -3.213 8.283 -17.694 1.00 88.94 84 PRO A CA 1
ATOM 650 C C . PRO A 1 84 ? -4.238 8.534 -16.573 1.00 88.94 84 PRO A C 1
ATOM 652 O O . PRO A 1 84 ? -3.870 8.632 -15.404 1.00 88.94 84 PRO A O 1
ATOM 655 N N . VAL A 1 85 ? -5.534 8.597 -16.897 1.00 89.19 85 VAL A N 1
ATOM 656 C CA . VAL A 1 85 ? -6.603 8.739 -15.887 1.00 89.19 85 VAL A CA 1
ATOM 657 C C . VAL A 1 85 ? -6.715 7.477 -15.033 1.00 89.19 85 VAL A C 1
ATOM 659 O O . VAL A 1 85 ? -6.796 7.549 -13.809 1.00 89.19 85 VAL A O 1
ATOM 662 N N . ILE A 1 86 ? -6.677 6.313 -15.681 1.00 87.62 86 ILE A N 1
ATOM 663 C CA . ILE A 1 86 ? -6.699 5.014 -15.005 1.00 87.62 86 ILE A CA 1
ATOM 664 C C . ILE A 1 86 ? -5.435 4.846 -14.157 1.00 87.62 86 ILE A C 1
ATOM 666 O O . ILE A 1 86 ? -5.497 4.367 -13.030 1.00 87.62 86 ILE A O 1
ATOM 670 N N . PHE A 1 87 ? -4.295 5.295 -14.670 1.00 88.75 87 PHE A N 1
ATOM 671 C CA . PHE A 1 87 ? -3.039 5.303 -13.942 1.00 88.75 87 PHE A CA 1
ATOM 672 C C . PHE A 1 87 ? -3.112 6.137 -12.651 1.00 88.75 87 PHE A C 1
ATOM 674 O O . PHE A 1 87 ? -2.795 5.633 -11.575 1.00 88.75 87 PHE A O 1
ATOM 681 N N . ALA A 1 88 ? -3.616 7.374 -12.724 1.00 88.69 88 ALA A N 1
ATOM 682 C CA . ALA A 1 88 ? -3.819 8.218 -11.545 1.00 88.69 88 ALA A CA 1
ATOM 683 C C . ALA A 1 88 ? -4.798 7.588 -10.537 1.00 88.69 88 ALA A C 1
ATOM 685 O O . ALA A 1 88 ? -4.570 7.639 -9.328 1.00 88.69 88 ALA A O 1
ATOM 686 N N . TYR A 1 89 ? -5.859 6.940 -11.028 1.00 90.19 89 TYR A N 1
ATOM 687 C CA . TYR A 1 89 ? -6.787 6.178 -10.194 1.00 90.19 89 TYR A CA 1
ATOM 688 C C . TYR A 1 89 ? -6.079 5.050 -9.424 1.00 90.19 89 TYR A C 1
ATOM 690 O O . TYR A 1 89 ? -6.316 4.891 -8.224 1.00 90.19 89 TYR A O 1
ATOM 698 N N . LEU A 1 90 ? -5.173 4.305 -10.069 1.00 88.06 90 LEU A N 1
ATOM 699 C CA . LEU A 1 90 ? -4.413 3.240 -9.409 1.00 88.06 90 LEU A CA 1
ATOM 700 C C . LEU A 1 90 ? -3.416 3.766 -8.364 1.00 88.06 90 LEU A C 1
ATOM 702 O O . LEU A 1 90 ? -3.161 3.093 -7.372 1.00 88.06 90 LEU A O 1
ATOM 706 N N . LEU A 1 91 ? -2.882 4.975 -8.528 1.00 88.38 91 LEU A N 1
ATOM 707 C CA . LEU A 1 91 ? -1.971 5.557 -7.534 1.00 88.38 91 LEU A CA 1
ATOM 708 C C . LEU A 1 91 ? -2.667 6.056 -6.267 1.00 88.38 91 LEU A C 1
ATOM 710 O O . LEU A 1 91 ? -2.012 6.243 -5.243 1.00 88.38 91 LEU A O 1
ATOM 714 N N . ILE A 1 92 ? -3.980 6.283 -6.327 1.00 89.25 92 ILE A N 1
ATOM 715 C CA . ILE A 1 92 ? -4.731 6.890 -5.226 1.00 89.25 92 ILE A CA 1
ATOM 716 C C . ILE A 1 92 ? -5.782 5.917 -4.698 1.00 89.25 92 ILE A C 1
ATOM 718 O O . ILE A 1 92 ? -5.696 5.451 -3.564 1.00 89.25 92 ILE A O 1
ATOM 722 N N . VAL A 1 93 ? -6.782 5.589 -5.514 1.00 91.38 93 VAL A N 1
ATOM 723 C CA . VAL A 1 93 ? -7.966 4.847 -5.064 1.00 91.38 93 VAL A CA 1
ATOM 724 C C . VAL A 1 93 ? -7.644 3.375 -4.837 1.00 91.38 93 VAL A C 1
ATOM 726 O O . VAL A 1 93 ? -8.052 2.809 -3.821 1.00 91.38 93 VAL A O 1
ATOM 729 N N . ARG A 1 94 ? -6.879 2.758 -5.744 1.00 92.69 94 ARG A N 1
ATOM 730 C CA . ARG A 1 94 ? -6.456 1.357 -5.593 1.00 92.69 94 ARG A CA 1
ATOM 731 C C . ARG A 1 94 ? -5.618 1.176 -4.328 1.00 92.69 94 ARG A C 1
ATOM 733 O O . ARG A 1 94 ? -5.916 0.274 -3.558 1.00 92.69 94 ARG A O 1
ATOM 740 N N . VAL A 1 95 ? -4.671 2.077 -4.051 1.00 95.38 95 VAL A N 1
ATOM 741 C CA . VAL A 1 95 ? -3.849 2.021 -2.827 1.00 95.38 95 VAL A CA 1
ATOM 742 C C . VAL A 1 95 ? -4.718 2.039 -1.566 1.00 95.38 95 VAL A C 1
ATOM 744 O O . VAL A 1 95 ? -4.549 1.200 -0.684 1.00 95.38 95 VAL A O 1
ATOM 747 N N . VAL A 1 96 ? -5.702 2.942 -1.489 1.00 96.19 96 VAL A N 1
ATOM 748 C CA . VAL A 1 96 ? -6.640 2.984 -0.353 1.00 96.19 96 VAL A CA 1
ATOM 749 C C . VAL A 1 96 ? -7.439 1.680 -0.243 1.00 96.19 96 VAL A C 1
ATOM 751 O O . VAL A 1 96 ? -7.584 1.136 0.853 1.00 96.19 96 VAL A O 1
ATOM 754 N N . SER A 1 97 ? -7.925 1.157 -1.371 1.00 96.44 97 SER A N 1
ATOM 755 C CA . SER A 1 97 ? -8.694 -0.095 -1.433 1.00 96.44 97 SER A CA 1
ATOM 756 C C . SER A 1 97 ? -7.876 -1.289 -0.934 1.00 96.44 97 SER A C 1
ATOM 758 O O . SER A 1 97 ? -8.358 -2.106 -0.148 1.00 96.44 97 SER A O 1
ATOM 760 N N . GLU A 1 98 ? -6.613 -1.367 -1.344 1.00 97.19 98 GLU A N 1
ATOM 761 C CA . GLU A 1 98 ? -5.677 -2.400 -0.918 1.00 97.19 98 GLU A CA 1
ATOM 762 C C . GLU A 1 98 ? -5.357 -2.301 0.575 1.00 97.19 98 GLU A C 1
ATOM 764 O O . GLU A 1 98 ? -5.390 -3.307 1.283 1.00 97.19 98 GLU A O 1
ATOM 769 N N . GLU A 1 99 ? -5.080 -1.110 1.103 1.00 98.38 99 GLU A N 1
ATOM 770 C CA . GLU A 1 99 ? -4.830 -0.951 2.537 1.00 98.38 99 GLU A CA 1
ATOM 771 C C . GLU A 1 99 ? -6.052 -1.357 3.376 1.00 98.38 99 GLU A C 1
ATOM 773 O O . GLU A 1 99 ? -5.906 -2.087 4.361 1.00 98.38 99 GLU A O 1
ATOM 778 N N . ILE A 1 100 ? -7.265 -0.975 2.960 1.00 98.12 100 ILE A N 1
ATOM 779 C CA . ILE A 1 100 ? -8.508 -1.370 3.641 1.00 98.12 100 ILE A CA 1
ATOM 780 C C . ILE A 1 100 ? -8.644 -2.893 3.689 1.00 98.12 100 ILE A C 1
ATOM 782 O O . ILE A 1 100 ? -8.891 -3.463 4.756 1.00 98.12 100 ILE A O 1
ATOM 786 N N . PHE A 1 101 ? -8.461 -3.564 2.554 1.00 98.44 101 PHE A N 1
ATOM 787 C CA . PHE A 1 101 ? -8.649 -5.005 2.475 1.00 98.44 101 PHE A CA 1
ATOM 788 C C . PHE A 1 101 ? -7.510 -5.781 3.144 1.00 98.44 101 PHE A C 1
ATOM 790 O O . PHE A 1 101 ? -7.732 -6.583 4.053 1.00 98.44 101 PHE A O 1
ATOM 797 N N . PHE A 1 102 ? -6.270 -5.550 2.722 1.00 98.56 102 PHE A N 1
ATOM 798 C CA . PHE A 1 102 ? -5.142 -6.362 3.160 1.00 98.56 102 PHE A CA 1
ATOM 799 C C . PHE A 1 102 ? -4.735 -6.056 4.599 1.00 98.56 102 PHE A C 1
ATOM 801 O O . PHE A 1 102 ? -4.367 -6.976 5.324 1.00 98.56 102 PHE A O 1
ATOM 808 N N . ARG A 1 103 ? -4.812 -4.795 5.046 1.00 98.31 103 ARG A N 1
ATOM 809 C CA . ARG A 1 103 ? -4.384 -4.414 6.400 1.00 98.31 103 ARG A CA 1
ATOM 810 C C . ARG A 1 103 ? -5.591 -4.312 7.312 1.00 98.31 103 ARG A C 1
ATOM 812 O O . ARG A 1 103 ? -5.716 -5.127 8.222 1.00 98.31 103 ARG A O 1
ATOM 819 N N . GLY A 1 104 ? -6.508 -3.397 7.002 1.00 97.44 104 GLY A N 1
ATOM 820 C CA . GLY A 1 104 ? -7.705 -3.155 7.807 1.00 97.44 104 GLY A CA 1
ATOM 821 C C . GLY A 1 104 ? -8.522 -4.421 8.077 1.00 97.44 104 GLY A C 1
ATOM 822 O O . GLY A 1 104 ? -8.971 -4.653 9.197 1.00 97.44 104 GLY A O 1
ATOM 823 N N . PHE A 1 105 ? -8.695 -5.275 7.065 1.00 98.25 105 PHE A N 1
ATOM 824 C CA . PHE A 1 105 ? -9.565 -6.443 7.161 1.00 98.25 105 PHE A CA 1
ATOM 825 C C . PHE A 1 105 ? -8.825 -7.770 7.374 1.00 98.25 105 PHE A C 1
ATOM 827 O O . PHE A 1 105 ? -9.165 -8.510 8.305 1.00 98.25 105 PHE A O 1
ATOM 834 N N . LEU A 1 106 ? -7.840 -8.109 6.537 1.00 98.25 106 LEU A N 1
ATOM 835 C CA . LEU A 1 106 ? -7.207 -9.432 6.582 1.00 98.25 106 LEU A CA 1
ATOM 836 C C . LEU A 1 106 ? -6.271 -9.629 7.781 1.00 98.25 106 LEU A C 1
ATOM 838 O O . LEU A 1 106 ? -6.271 -10.725 8.345 1.00 98.25 106 LEU A O 1
ATOM 842 N N . VAL A 1 107 ? -5.527 -8.607 8.227 1.00 98.38 107 VAL A N 1
ATOM 843 C CA . VAL A 1 107 ? -4.575 -8.758 9.351 1.00 98.38 107 VAL A CA 1
ATOM 844 C C . VAL A 1 107 ? -5.272 -9.271 10.611 1.00 98.38 107 VAL A C 1
ATOM 846 O O . VAL A 1 107 ? -4.789 -10.212 11.233 1.00 98.38 107 VAL A O 1
ATOM 849 N N . GLY A 1 108 ? -6.450 -8.739 10.947 1.00 95.88 108 GLY A N 1
ATOM 850 C CA . GLY A 1 108 ? -7.220 -9.188 12.114 1.00 95.88 108 GLY A CA 1
ATOM 851 C C . GLY A 1 108 ? -7.809 -10.604 12.005 1.00 95.88 108 GLY A C 1
ATOM 852 O O . GLY A 1 108 ? -8.382 -11.091 12.975 1.00 95.88 108 GLY A O 1
ATOM 853 N N . ARG A 1 109 ? -7.714 -11.260 10.839 1.00 96.75 109 ARG A N 1
ATOM 854 C CA . ARG A 1 109 ? -8.327 -12.575 10.560 1.00 96.75 109 ARG A CA 1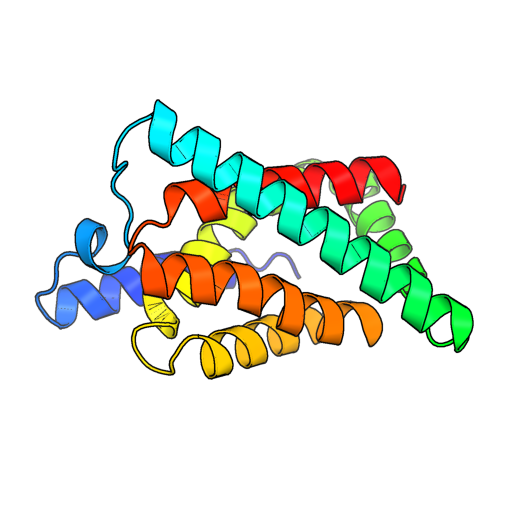
ATOM 855 C C . ARG A 1 109 ? -7.305 -13.675 10.333 1.00 96.75 109 ARG A C 1
ATOM 857 O O . ARG A 1 109 ? -7.483 -14.778 10.833 1.00 96.75 109 ARG A O 1
ATOM 864 N N . ILE A 1 110 ? -6.263 -13.378 9.565 1.00 98.12 110 ILE A N 1
ATOM 865 C CA . ILE A 1 110 ? -5.236 -14.351 9.165 1.00 98.12 110 ILE A CA 1
ATOM 866 C C . ILE A 1 110 ? -3.825 -13.932 9.601 1.00 98.12 110 ILE A C 1
ATOM 868 O O . ILE A 1 110 ? -2.840 -14.558 9.210 1.00 98.12 110 ILE A O 1
ATOM 872 N N . GLY A 1 111 ? -3.721 -12.881 10.420 1.00 98.19 111 GLY A N 1
ATOM 873 C CA . GLY A 1 111 ? -2.458 -12.332 10.900 1.00 98.19 111 GLY A CA 1
ATOM 874 C C . GLY A 1 111 ? -1.686 -11.571 9.823 1.00 98.19 111 GLY A C 1
ATOM 875 O O . GLY A 1 111 ? -1.982 -11.639 8.626 1.00 98.19 111 GLY A O 1
ATOM 876 N N . TRP A 1 112 ? -0.653 -10.844 10.252 1.00 98.56 112 TRP A N 1
ATOM 877 C CA . TRP A 1 112 ? 0.163 -10.035 9.344 1.00 98.56 112 TRP A CA 1
ATOM 878 C C . TRP A 1 112 ? 0.895 -10.878 8.286 1.00 98.56 112 TRP A C 1
ATOM 880 O O . TRP A 1 112 ? 0.982 -10.455 7.137 1.00 98.56 112 TRP A O 1
ATOM 890 N N . ILE A 1 113 ? 1.357 -12.089 8.627 1.00 98.50 113 ILE A N 1
ATOM 891 C CA . ILE A 1 113 ? 2.049 -12.986 7.681 1.00 98.50 113 ILE A CA 1
ATOM 892 C C . ILE A 1 113 ? 1.094 -13.439 6.575 1.00 98.50 113 ILE A C 1
ATOM 894 O O . ILE A 1 113 ? 1.400 -13.276 5.394 1.00 98.50 113 ILE A O 1
ATOM 898 N N . GLY A 1 114 ? -0.079 -13.966 6.948 1.00 98.50 114 GLY A N 1
ATOM 899 C CA . GLY A 1 114 ? -1.072 -14.448 5.990 1.00 98.50 114 GLY A CA 1
ATOM 900 C C . GLY A 1 114 ? -1.538 -13.337 5.054 1.00 98.50 114 GLY A C 1
ATOM 901 O O . GLY A 1 114 ? -1.535 -13.517 3.839 1.00 98.50 114 GLY A O 1
ATOM 902 N N . ALA A 1 115 ? -1.850 -12.159 5.603 1.00 98.50 115 ALA A N 1
ATOM 903 C CA . ALA A 1 115 ? -2.244 -10.995 4.812 1.00 98.50 115 ALA A CA 1
ATOM 904 C C . ALA A 1 115 ? -1.171 -10.585 3.787 1.00 98.50 115 ALA A C 1
ATOM 906 O O . ALA A 1 115 ? -1.499 -10.259 2.648 1.00 98.50 115 ALA A O 1
ATOM 907 N N . SER A 1 116 ? 0.105 -10.660 4.168 1.00 98.62 116 SER A N 1
ATOM 908 C CA . SER A 1 116 ? 1.234 -10.276 3.310 1.00 98.62 116 SER A CA 1
ATOM 909 C C . SER A 1 116 ? 1.480 -11.267 2.179 1.00 98.62 116 SER A C 1
ATOM 911 O O . SER A 1 116 ? 1.751 -10.861 1.053 1.00 98.62 116 SER A O 1
ATOM 913 N N . ILE A 1 117 ? 1.324 -12.567 2.447 1.00 98.62 117 ILE A N 1
ATOM 914 C CA . ILE A 1 117 ? 1.392 -13.602 1.408 1.00 98.62 117 ILE A CA 1
ATOM 915 C C . ILE A 1 117 ? 0.273 -13.387 0.385 1.00 98.62 117 ILE A C 1
ATOM 917 O O . ILE A 1 117 ? 0.539 -13.365 -0.813 1.00 98.62 117 ILE A O 1
ATOM 921 N N . VAL A 1 118 ? -0.968 -13.170 0.840 1.00 98.44 118 VAL A N 1
ATOM 922 C CA . VAL A 1 118 ? -2.109 -12.928 -0.061 1.00 98.44 118 VAL A CA 1
ATOM 923 C C . VAL A 1 118 ? -1.908 -11.640 -0.872 1.00 98.44 118 VAL A C 1
ATOM 925 O O . VAL A 1 118 ? -2.222 -11.621 -2.060 1.00 98.44 118 VAL A O 1
ATOM 928 N N . PHE A 1 119 ? -1.328 -10.594 -0.274 1.00 98.25 119 PHE A N 1
ATOM 929 C CA . PHE A 1 119 ? -0.965 -9.365 -0.985 1.00 98.25 119 PHE A CA 1
ATOM 930 C C . PHE A 1 119 ? 0.063 -9.623 -2.095 1.00 98.25 119 PHE A C 1
ATOM 932 O O . PHE A 1 119 ? -0.153 -9.209 -3.232 1.00 98.25 119 PHE A O 1
ATOM 939 N N . GLY A 1 120 ? 1.131 -10.378 -1.822 1.00 98.12 120 GLY A N 1
ATOM 940 C CA . GLY A 1 120 ? 2.104 -10.748 -2.854 1.00 98.12 120 GLY A CA 1
ATOM 941 C C . GLY A 1 120 ? 1.511 -11.604 -3.975 1.00 98.12 120 GLY A C 1
ATOM 942 O O . GLY A 1 120 ? 1.780 -11.359 -5.148 1.00 98.12 120 GLY A O 1
ATOM 943 N N . LEU A 1 121 ? 0.628 -12.554 -3.650 1.00 97.50 121 LEU A N 1
ATOM 944 C CA . LEU A 1 121 ? -0.080 -13.349 -4.662 1.00 97.50 121 LEU A CA 1
ATOM 945 C C . LEU A 1 121 ? -0.942 -12.479 -5.591 1.00 97.50 121 LEU A C 1
ATOM 947 O O . LEU A 1 121 ? -1.036 -12.768 -6.784 1.00 97.50 121 LEU A O 1
ATOM 951 N N . ALA A 1 122 ? -1.520 -11.385 -5.084 1.00 95.62 122 ALA A N 1
ATOM 952 C CA . ALA A 1 122 ? -2.264 -10.431 -5.907 1.00 95.62 122 ALA A CA 1
ATOM 953 C C . ALA A 1 122 ? -1.381 -9.699 -6.943 1.00 95.62 122 ALA A C 1
ATOM 955 O O . ALA A 1 122 ? -1.905 -9.180 -7.928 1.00 95.62 122 ALA A O 1
ATOM 956 N N . HIS A 1 123 ? -0.053 -9.711 -6.772 1.00 95.38 123 HIS A N 1
ATOM 957 C CA . HIS A 1 123 ? 0.914 -9.060 -7.663 1.00 95.38 123 HIS A CA 1
ATOM 958 C C . HIS A 1 123 ? 1.471 -9.982 -8.764 1.00 95.38 123 HIS A C 1
ATOM 960 O O . HIS A 1 123 ? 2.202 -9.521 -9.641 1.00 95.38 123 HIS A O 1
ATOM 966 N N . ILE A 1 124 ? 1.078 -11.264 -8.811 1.00 95.19 124 ILE A N 1
ATOM 967 C CA . ILE A 1 124 ? 1.555 -12.234 -9.824 1.00 95.19 124 ILE A CA 1
ATOM 968 C C . ILE A 1 124 ? 1.343 -11.736 -11.264 1.00 95.19 124 ILE A C 1
ATOM 970 O O . ILE A 1 124 ? 2.138 -12.030 -12.159 1.00 95.19 124 ILE A O 1
ATOM 974 N N . PHE A 1 125 ? 0.304 -10.935 -11.502 1.00 90.12 125 PHE A N 1
ATOM 975 C CA . PHE A 1 125 ? -0.042 -10.433 -12.832 1.00 90.12 125 PHE A CA 1
ATOM 976 C C . PHE A 1 125 ? 0.975 -9.450 -13.432 1.00 90.12 125 PHE A C 1
ATOM 978 O O . PHE A 1 125 ? 0.905 -9.192 -14.636 1.00 90.12 125 PHE A O 1
ATOM 985 N N . TYR A 1 126 ? 1.931 -8.935 -12.650 1.00 90.12 126 TYR A N 1
ATOM 986 C CA . TYR A 1 126 ? 3.056 -8.162 -13.185 1.00 90.12 126 TYR A CA 1
ATOM 987 C C . TYR A 1 126 ? 4.068 -9.034 -13.944 1.00 90.12 126 TYR A C 1
ATOM 989 O O . TYR A 1 126 ? 4.822 -8.526 -14.771 1.00 90.12 126 TYR A O 1
ATOM 997 N N . GLY A 1 127 ? 4.064 -10.355 -13.730 1.00 94.25 127 GLY A N 1
ATOM 998 C CA . GLY A 1 127 ? 4.996 -11.283 -14.378 1.00 94.25 127 GLY A CA 1
ATOM 999 C C . GLY A 1 127 ? 6.444 -11.170 -13.882 1.00 94.25 127 GLY A C 1
ATOM 1000 O O . GLY A 1 127 ? 7.335 -11.781 -14.481 1.00 94.25 127 GLY A O 1
ATOM 1001 N N . SER A 1 128 ? 6.670 -10.402 -12.810 1.00 96.94 128 SER A N 1
ATOM 1002 C CA . SER A 1 128 ? 7.951 -10.271 -12.118 1.00 96.94 128 SER A CA 1
ATOM 1003 C C . SER A 1 128 ? 7.934 -11.082 -10.825 1.00 96.94 128 SER A C 1
ATOM 1005 O O . SER A 1 128 ? 7.038 -10.932 -9.992 1.00 96.94 128 SER A O 1
ATOM 1007 N N . ILE A 1 129 ? 8.924 -11.959 -10.663 1.00 97.12 129 ILE A N 1
ATOM 1008 C CA . ILE A 1 129 ? 9.086 -12.743 -9.430 1.00 97.12 129 ILE A CA 1
ATOM 1009 C C . ILE A 1 129 ? 9.559 -11.826 -8.301 1.00 97.12 129 ILE A C 1
ATOM 1011 O O . ILE A 1 129 ? 9.103 -11.965 -7.162 1.00 97.12 129 ILE A O 1
ATOM 1015 N N . VAL A 1 130 ? 10.440 -10.871 -8.619 1.00 97.44 130 VAL A N 1
ATOM 1016 C CA . VAL A 1 130 ? 10.936 -9.894 -7.647 1.00 97.44 130 VAL A CA 1
ATOM 1017 C C . VAL A 1 130 ? 9.811 -9.001 -7.142 1.00 97.44 130 VAL A C 1
ATOM 1019 O O . VAL A 1 130 ? 9.770 -8.737 -5.946 1.00 97.44 130 VAL A O 1
ATOM 1022 N N . GLU A 1 131 ? 8.860 -8.623 -7.995 1.00 97.31 131 GLU A N 1
ATOM 1023 C CA . GLU A 1 131 ? 7.667 -7.875 -7.589 1.00 97.31 131 GLU A CA 1
ATOM 1024 C C . GLU A 1 131 ? 6.795 -8.667 -6.616 1.00 97.31 131 GLU A C 1
ATOM 1026 O O . GLU A 1 131 ? 6.419 -8.157 -5.569 1.00 97.31 131 GLU A O 1
ATOM 1031 N N . VAL A 1 132 ? 6.518 -9.943 -6.902 1.00 98.19 132 VAL A N 1
ATOM 1032 C CA . VAL A 1 132 ? 5.722 -10.792 -5.999 1.00 98.19 132 VAL A CA 1
ATOM 1033 C C . VAL A 1 132 ? 6.405 -10.926 -4.640 1.00 98.19 132 VAL A C 1
ATOM 1035 O O . VAL A 1 132 ? 5.765 -10.749 -3.603 1.00 98.19 132 VAL A O 1
ATOM 1038 N N . PHE A 1 133 ? 7.708 -11.211 -4.627 1.00 98.31 133 PHE A N 1
ATOM 1039 C CA . PHE A 1 133 ? 8.476 -11.311 -3.388 1.00 98.31 133 PHE A CA 1
ATOM 1040 C C . PHE A 1 133 ? 8.546 -9.968 -2.647 1.00 98.31 133 PHE A C 1
ATOM 1042 O O . PHE A 1 133 ? 8.313 -9.913 -1.438 1.00 98.31 133 PHE A O 1
ATOM 1049 N N . GLY A 1 134 ? 8.812 -8.881 -3.372 1.00 98.06 134 GLY A N 1
ATOM 1050 C CA . GLY A 1 134 ? 8.834 -7.517 -2.857 1.00 98.06 134 GLY A CA 1
ATOM 1051 C C . GLY A 1 134 ? 7.505 -7.129 -2.226 1.00 98.06 134 GLY A C 1
ATOM 1052 O O . GLY A 1 134 ? 7.487 -6.678 -1.083 1.00 98.06 134 GLY A O 1
ATOM 1053 N N . ALA A 1 135 ? 6.392 -7.414 -2.898 1.00 98.25 135 ALA A N 1
ATOM 1054 C CA . ALA A 1 135 ? 5.050 -7.203 -2.383 1.00 98.25 135 ALA A CA 1
ATOM 1055 C C . ALA A 1 135 ? 4.803 -7.996 -1.090 1.00 98.25 135 ALA A C 1
ATOM 1057 O O . ALA A 1 135 ? 4.285 -7.423 -0.134 1.00 98.25 135 ALA A O 1
ATOM 1058 N N . VAL A 1 136 ? 5.238 -9.261 -0.976 1.00 98.75 136 VAL A N 1
ATOM 1059 C CA . VAL A 1 136 ? 5.144 -9.999 0.304 1.00 98.75 136 VAL A CA 1
ATOM 1060 C C . VAL A 1 136 ? 5.922 -9.286 1.414 1.00 98.75 136 VAL A C 1
ATOM 1062 O O . VAL A 1 136 ? 5.393 -9.088 2.508 1.00 98.75 136 VAL A O 1
ATOM 1065 N N . VAL A 1 137 ? 7.171 -8.889 1.163 1.00 98.69 137 VAL A N 1
ATOM 1066 C CA . VAL A 1 137 ? 8.036 -8.299 2.197 1.00 98.69 137 VAL A CA 1
ATOM 1067 C C . VAL A 1 137 ? 7.550 -6.905 2.608 1.00 98.69 137 VAL A C 1
ATOM 1069 O O . VAL A 1 137 ? 7.364 -6.640 3.798 1.00 98.69 137 VAL A O 1
ATOM 1072 N N . LEU A 1 138 ? 7.306 -6.019 1.643 1.00 98.62 138 LEU A N 1
ATOM 1073 C CA . LEU A 1 138 ? 6.825 -4.653 1.872 1.00 98.62 138 LEU A CA 1
ATOM 1074 C C . LEU A 1 138 ? 5.392 -4.647 2.425 1.00 98.62 138 LEU A C 1
ATOM 1076 O O . LEU A 1 138 ? 5.079 -3.899 3.356 1.00 98.62 138 LEU A O 1
ATOM 1080 N N . GLY A 1 139 ? 4.541 -5.547 1.925 1.00 98.50 139 GLY A N 1
ATOM 1081 C CA . GLY A 1 139 ? 3.227 -5.841 2.492 1.00 98.50 139 GLY A CA 1
ATOM 1082 C C . GLY A 1 139 ? 3.323 -6.252 3.960 1.00 98.50 139 GLY A C 1
ATOM 1083 O O . GLY A 1 139 ? 2.565 -5.735 4.779 1.00 98.50 139 GLY A O 1
ATOM 1084 N N . GLY A 1 140 ? 4.324 -7.068 4.306 1.00 98.75 140 GLY A N 1
ATOM 1085 C CA . GLY A 1 140 ? 4.687 -7.456 5.672 1.00 98.75 140 GLY A CA 1
ATOM 1086 C C . GLY A 1 140 ? 5.002 -6.289 6.588 1.00 98.75 140 GLY A C 1
ATOM 1087 O O . GLY A 1 140 ? 4.479 -6.228 7.701 1.00 98.75 140 GLY A O 1
ATOM 1088 N N . VAL A 1 141 ? 5.804 -5.333 6.120 1.00 98.75 141 VAL A N 1
ATOM 1089 C CA . VAL A 1 141 ? 6.136 -4.117 6.880 1.00 98.75 141 VAL A CA 1
ATOM 1090 C C . VAL A 1 141 ? 4.867 -3.336 7.218 1.00 98.75 141 VAL A C 1
ATOM 1092 O O . VAL A 1 141 ? 4.628 -3.007 8.382 1.00 98.75 141 VAL A O 1
ATOM 1095 N N . LEU A 1 142 ? 4.018 -3.095 6.217 1.00 98.69 142 LEU A N 1
ATOM 1096 C CA . LEU A 1 142 ? 2.759 -2.367 6.385 1.00 98.69 142 LEU A CA 1
ATOM 1097 C C . LEU A 1 142 ? 1.773 -3.138 7.274 1.00 98.69 142 LEU A C 1
ATOM 1099 O O . LEU A 1 142 ? 1.177 -2.565 8.188 1.00 98.69 142 LEU A O 1
ATOM 1103 N N . ALA A 1 143 ? 1.634 -4.447 7.068 1.00 98.62 143 ALA A N 1
ATOM 1104 C CA . ALA A 1 143 ? 0.769 -5.308 7.867 1.00 98.62 143 ALA A CA 1
ATOM 1105 C C . ALA A 1 143 ? 1.206 -5.356 9.334 1.00 98.62 143 ALA A C 1
ATOM 1107 O O . ALA A 1 143 ? 0.366 -5.244 10.227 1.00 98.62 143 ALA A O 1
ATOM 1108 N N . LYS A 1 144 ? 2.514 -5.449 9.603 1.00 98.56 144 LYS A N 1
ATOM 1109 C CA . LYS A 1 144 ? 3.048 -5.453 10.968 1.00 98.56 144 LYS A CA 1
ATOM 1110 C C . LYS A 1 144 ? 2.872 -4.103 11.659 1.00 98.56 144 LYS A C 1
ATOM 1112 O O . LYS A 1 144 ? 2.555 -4.054 12.849 1.00 98.56 144 LYS A O 1
ATOM 1117 N N . ALA A 1 145 ? 3.049 -3.008 10.922 1.00 98.06 145 ALA A N 1
ATOM 1118 C CA . ALA A 1 145 ? 2.790 -1.665 11.424 1.00 98.06 145 ALA A CA 1
ATOM 1119 C C . ALA A 1 145 ? 1.315 -1.475 11.798 1.00 98.06 145 ALA A C 1
ATOM 1121 O O . ALA A 1 145 ? 1.018 -0.971 12.883 1.00 98.06 145 ALA A O 1
ATOM 1122 N N . PHE A 1 146 ? 0.401 -1.938 10.942 1.00 98.25 146 PHE A N 1
ATOM 1123 C CA . PHE A 1 146 ? -1.030 -1.906 11.222 1.00 98.25 146 PHE A CA 1
ATOM 1124 C C . PHE A 1 146 ? -1.398 -2.792 12.416 1.00 98.25 146 PHE A C 1
ATOM 1126 O O . PHE A 1 146 ? -2.092 -2.324 13.308 1.00 98.25 146 PHE A O 1
ATOM 1133 N N . GLU A 1 147 ? -0.888 -4.025 12.494 1.00 97.69 147 GLU A N 1
ATOM 1134 C CA . GLU A 1 147 ? -1.138 -4.929 13.627 1.00 97.69 147 GLU A CA 1
ATOM 1135 C C . GLU A 1 147 ? -0.759 -4.282 14.968 1.00 97.69 147 GLU A C 1
ATOM 1137 O O . GLU A 1 147 ? -1.509 -4.362 15.939 1.00 97.69 147 GLU A O 1
ATOM 1142 N N . LYS A 1 148 ? 0.392 -3.601 15.017 1.00 95.56 148 LYS A N 1
ATOM 1143 C CA . LYS A 1 148 ? 0.877 -2.938 16.232 1.00 95.56 148 LYS A CA 1
ATOM 1144 C C . LYS A 1 148 ? 0.072 -1.686 16.578 1.00 95.56 148 LYS A C 1
ATOM 1146 O O . LYS A 1 148 ? -0.169 -1.411 17.753 1.00 95.56 148 LYS A O 1
ATOM 1151 N N . ASN A 1 149 ? -0.288 -0.895 15.569 1.00 92.44 149 ASN A N 1
ATOM 1152 C CA . ASN A 1 149 ? -0.779 0.462 15.781 1.00 92.44 149 ASN A CA 1
ATOM 1153 C C . ASN A 1 149 ? -2.293 0.601 15.601 1.00 92.44 149 ASN A C 1
ATOM 1155 O O . ASN A 1 149 ? -2.832 1.611 16.044 1.00 92.44 149 ASN A O 1
ATOM 1159 N N . GLY A 1 150 ? -2.980 -0.347 14.960 1.00 95.38 150 GLY A N 1
ATOM 1160 C CA . GLY A 1 150 ? -4.416 -0.304 14.653 1.00 95.38 150 GLY A CA 1
ATOM 1161 C C . GLY A 1 150 ? -4.851 0.975 13.933 1.00 95.38 150 GLY A C 1
ATOM 1162 O O . GLY A 1 150 ? -5.914 1.513 14.226 1.00 95.38 150 GLY A O 1
ATOM 1163 N N . ASN A 1 151 ? -3.980 1.539 13.097 1.00 96.25 151 ASN A N 1
ATOM 1164 C CA . ASN A 1 151 ? -4.195 2.812 12.419 1.00 96.25 151 ASN A CA 1
ATOM 1165 C C . ASN A 1 151 ? -3.720 2.689 10.978 1.00 96.25 151 ASN A C 1
ATOM 1167 O O . ASN A 1 151 ? -2.547 2.407 10.736 1.00 96.25 151 ASN A O 1
ATOM 1171 N N . LEU A 1 152 ? -4.644 2.892 10.048 1.00 97.31 152 LEU A N 1
ATOM 1172 C CA . LEU A 1 152 ? -4.416 2.676 8.630 1.00 97.31 152 LEU A CA 1
ATOM 1173 C C . LEU A 1 152 ? -3.930 3.941 7.912 1.00 97.31 152 LEU A C 1
ATOM 1175 O O . LEU A 1 152 ? -3.325 3.843 6.848 1.00 97.31 152 LEU A O 1
ATOM 1179 N N . ILE A 1 153 ? -4.132 5.125 8.501 1.00 96.88 153 ILE A N 1
ATOM 1180 C CA . ILE A 1 153 ? -3.758 6.404 7.878 1.00 96.88 153 ILE A CA 1
ATOM 1181 C C . ILE A 1 153 ? -2.255 6.466 7.540 1.00 96.88 153 ILE A C 1
ATOM 1183 O O . ILE A 1 153 ? -1.930 6.786 6.396 1.00 96.88 153 ILE A O 1
ATOM 1187 N N . PRO A 1 154 ? -1.320 6.104 8.447 1.00 97.81 154 PRO A N 1
ATOM 1188 C CA . PRO A 1 154 ? 0.107 6.116 8.130 1.00 97.81 154 PRO A CA 1
ATOM 1189 C C . PRO A 1 154 ? 0.484 5.153 7.005 1.00 97.81 154 PRO A C 1
ATOM 1191 O O . PRO A 1 154 ? 1.342 5.477 6.188 1.00 97.81 154 PRO A O 1
ATOM 1194 N N . ASN A 1 155 ? -0.166 3.987 6.954 1.00 98.31 155 ASN A N 1
ATOM 1195 C CA . ASN A 1 155 ? 0.066 2.986 5.922 1.00 98.31 155 ASN A CA 1
ATOM 1196 C C . ASN A 1 155 ? -0.349 3.499 4.545 1.00 98.31 155 ASN A C 1
ATOM 1198 O O . ASN A 1 155 ? 0.443 3.420 3.611 1.00 98.31 155 ASN A O 1
ATOM 1202 N N . ILE A 1 156 ? -1.557 4.066 4.441 1.00 97.94 156 ILE A N 1
ATOM 1203 C CA . ILE A 1 156 ? -2.079 4.646 3.198 1.00 97.94 156 ILE A CA 1
ATOM 1204 C C . ILE A 1 156 ? -1.126 5.724 2.687 1.00 97.94 156 ILE A C 1
ATOM 1206 O O . ILE A 1 156 ? -0.701 5.674 1.537 1.00 97.94 156 ILE A O 1
ATOM 1210 N N . LEU A 1 157 ? -0.740 6.669 3.549 1.00 97.44 157 LEU A N 1
ATOM 1211 C CA . LEU A 1 157 ? 0.151 7.762 3.163 1.00 97.44 157 LEU A CA 1
ATOM 1212 C C . LEU A 1 157 ? 1.526 7.250 2.717 1.00 97.44 157 LEU A C 1
ATOM 1214 O O . LEU A 1 157 ? 2.019 7.661 1.668 1.00 97.44 157 LEU A O 1
ATOM 1218 N N . ALA A 1 158 ? 2.134 6.337 3.480 1.00 98.25 158 ALA A N 1
ATOM 1219 C CA . ALA A 1 158 ? 3.434 5.770 3.139 1.00 98.25 158 ALA A CA 1
ATOM 1220 C C . ALA A 1 158 ? 3.391 4.987 1.818 1.00 98.25 158 ALA A C 1
ATOM 1222 O O . ALA A 1 158 ? 4.276 5.160 0.986 1.00 98.25 158 ALA A O 1
ATOM 1223 N N . HIS A 1 159 ? 2.358 4.171 1.604 1.00 98.12 159 HIS A N 1
ATOM 1224 C CA . HIS A 1 159 ? 2.206 3.358 0.399 1.00 98.12 159 HIS A CA 1
ATOM 1225 C C . HIS A 1 159 ? 1.925 4.225 -0.839 1.00 98.12 159 HIS A C 1
ATOM 1227 O O . HIS A 1 159 ? 2.569 4.044 -1.869 1.00 98.12 159 HIS A O 1
ATOM 1233 N N . MET A 1 160 ? 1.053 5.236 -0.738 1.00 97.25 160 MET A N 1
ATOM 1234 C CA . MET A 1 160 ? 0.802 6.171 -1.843 1.00 97.25 160 MET A CA 1
ATOM 1235 C C . MET A 1 160 ? 2.080 6.897 -2.275 1.00 97.25 160 MET A C 1
ATOM 1237 O O . MET A 1 160 ? 2.385 6.968 -3.466 1.00 97.25 160 MET A O 1
ATOM 1241 N N . VAL A 1 161 ? 2.847 7.422 -1.312 1.00 97.00 161 VAL A N 1
ATOM 1242 C CA . VAL A 1 161 ? 4.100 8.132 -1.607 1.00 97.00 161 VAL A CA 1
ATOM 1243 C C . VAL A 1 161 ? 5.163 7.171 -2.136 1.00 97.00 161 VAL A C 1
ATOM 1245 O O . VAL A 1 161 ? 5.879 7.525 -3.067 1.00 97.00 161 VAL A O 1
ATOM 1248 N N . TYR A 1 162 ? 5.244 5.952 -1.600 1.00 97.06 162 TYR A N 1
ATOM 1249 C CA . TYR A 1 162 ? 6.140 4.917 -2.113 1.00 97.06 162 TYR A CA 1
ATOM 1250 C C . TYR A 1 162 ? 5.850 4.597 -3.586 1.00 97.06 162 TYR A C 1
ATOM 1252 O O . TYR A 1 162 ? 6.765 4.666 -4.405 1.00 97.06 162 TYR A O 1
ATOM 1260 N N . ASN A 1 163 ? 4.586 4.352 -3.947 1.00 95.00 163 ASN A N 1
ATOM 1261 C CA . ASN A 1 163 ? 4.197 4.074 -5.333 1.00 95.00 163 ASN A CA 1
ATOM 1262 C C . ASN A 1 163 ? 4.482 5.265 -6.250 1.00 95.00 163 ASN A C 1
ATOM 1264 O O . ASN A 1 163 ? 4.950 5.078 -7.371 1.00 95.00 163 ASN A O 1
ATOM 1268 N N . LEU A 1 164 ? 4.248 6.492 -5.773 1.00 94.06 164 LEU A N 1
ATOM 1269 C CA . LEU A 1 164 ? 4.582 7.700 -6.524 1.00 94.06 164 LEU A CA 1
ATOM 1270 C C . LEU A 1 164 ? 6.091 7.810 -6.787 1.00 94.06 164 LEU A C 1
ATOM 1272 O O . LEU A 1 164 ? 6.486 8.081 -7.917 1.00 94.06 164 LEU A O 1
ATOM 1276 N N . ILE A 1 165 ? 6.931 7.585 -5.772 1.00 94.12 165 ILE A N 1
ATOM 1277 C CA . ILE A 1 165 ? 8.393 7.597 -5.929 1.00 94.12 165 ILE A CA 1
ATOM 1278 C C . ILE A 1 165 ? 8.818 6.518 -6.922 1.00 94.12 165 ILE A C 1
ATOM 1280 O O . ILE A 1 165 ? 9.533 6.823 -7.871 1.00 94.12 165 ILE A O 1
ATOM 1284 N N . PHE A 1 166 ? 8.346 5.284 -6.740 1.00 89.88 166 PHE A N 1
ATOM 1285 C CA . PHE A 1 166 ? 8.660 4.157 -7.616 1.00 89.88 166 PHE A CA 1
ATOM 1286 C C . PHE A 1 166 ? 8.363 4.508 -9.076 1.00 89.88 166 PHE A C 1
ATOM 1288 O O . PHE A 1 166 ? 9.261 4.474 -9.909 1.00 89.88 166 PHE A O 1
ATOM 1295 N N . VAL A 1 167 ? 7.150 4.982 -9.356 1.00 88.50 167 VAL A N 1
ATOM 1296 C CA . VAL A 1 167 ? 6.730 5.448 -10.684 1.00 88.50 167 VAL A CA 1
ATOM 1297 C C . VAL A 1 167 ? 7.627 6.547 -11.244 1.00 88.50 167 VAL A C 1
ATOM 1299 O O . VAL A 1 167 ? 7.948 6.517 -12.422 1.00 88.50 167 VAL A O 1
ATOM 1302 N N . VAL A 1 168 ? 8.018 7.535 -10.441 1.00 87.69 168 VAL A N 1
ATOM 1303 C CA . VAL A 1 168 ? 8.837 8.657 -10.931 1.00 87.69 168 VAL A CA 1
ATOM 1304 C C . VAL A 1 168 ? 10.299 8.248 -11.152 1.00 87.69 168 VAL A C 1
ATOM 1306 O O . VAL A 1 168 ? 10.983 8.878 -11.948 1.00 87.69 168 VAL A O 1
ATOM 1309 N N . THR A 1 169 ? 10.788 7.223 -10.448 1.00 83.94 169 THR A N 1
ATOM 1310 C CA . THR A 1 169 ? 12.204 6.800 -10.490 1.00 83.94 169 THR A CA 1
ATOM 1311 C C . THR A 1 169 ? 12.501 5.604 -11.395 1.00 83.94 169 THR A C 1
ATOM 1313 O O . THR A 1 169 ? 13.651 5.434 -11.789 1.00 83.94 169 THR A O 1
ATOM 1316 N N . LEU A 1 170 ? 11.506 4.768 -11.703 1.00 68.19 170 LEU A N 1
ATOM 1317 C CA . LEU A 1 170 ? 11.643 3.592 -12.579 1.00 68.19 170 LEU A CA 1
ATOM 1318 C C . LEU A 1 170 ? 11.159 3.824 -14.012 1.00 68.19 170 LEU A C 1
ATOM 1320 O O . LEU A 1 170 ? 11.218 2.907 -14.831 1.00 68.19 170 LEU A O 1
ATOM 1324 N N . ILE A 1 171 ? 10.679 5.030 -14.314 1.00 52.94 171 ILE A N 1
ATOM 1325 C CA . ILE A 1 171 ? 10.317 5.488 -15.661 1.00 52.94 171 ILE A CA 1
ATOM 1326 C C . ILE A 1 171 ? 11.355 6.507 -16.115 1.00 52.94 171 ILE A C 1
ATOM 1328 O O . ILE A 1 171 ? 11.724 6.447 -17.313 1.00 52.94 171 ILE A O 1
#

InterPro domains:
  IPR003675 CAAX prenyl protease 2/Lysostaphin resistance protein A-like domain [PF02517] (83-165)

pLDDT: mean 93.95, std 7.1, range [47.59, 98.75]

Organism: NCBI:txid3101447